Protein AF-A0A7C1SWT7-F1 (afdb_monomer)

Structure (mmCIF, N/CA/C/O backbone):
data_AF-A0A7C1SWT7-F1
#
_entry.id   AF-A0A7C1SWT7-F1
#
loop_
_atom_site.group_PDB
_atom_site.id
_atom_site.type_symbol
_atom_site.label_atom_id
_atom_site.label_alt_id
_atom_site.label_comp_id
_atom_site.label_asym_id
_atom_site.label_entity_id
_atom_site.label_seq_id
_atom_site.pdbx_PDB_ins_code
_atom_site.Cartn_x
_atom_site.Cartn_y
_atom_site.Cartn_z
_atom_site.occupancy
_atom_site.B_iso_or_equiv
_atom_site.auth_seq_id
_atom_site.auth_comp_id
_atom_site.auth_asym_id
_atom_site.auth_atom_id
_atom_site.pdbx_PDB_model_num
ATOM 1 N N . MET A 1 1 ? -26.317 -3.774 18.364 1.00 55.62 1 MET A N 1
ATOM 2 C CA . MET A 1 1 ? -26.295 -3.349 16.947 1.00 55.62 1 MET A CA 1
ATOM 3 C C . MET A 1 1 ? -24.901 -3.634 16.422 1.00 55.62 1 MET A C 1
ATOM 5 O O . MET A 1 1 ? -23.958 -3.308 17.131 1.00 55.62 1 MET A O 1
ATOM 9 N N . ALA A 1 2 ? -24.753 -4.303 15.278 1.00 73.75 2 ALA A N 1
ATOM 10 C CA . ALA A 1 2 ? -23.426 -4.504 14.696 1.00 73.75 2 ALA A CA 1
ATOM 11 C C . ALA A 1 2 ? -22.878 -3.145 14.237 1.00 73.75 2 ALA A C 1
ATOM 13 O O . ALA A 1 2 ? -23.598 -2.380 13.594 1.00 73.75 2 ALA A O 1
ATOM 14 N N . GLN A 1 3 ? -21.641 -2.829 14.610 1.00 85.00 3 GLN A N 1
ATOM 15 C CA . GLN A 1 3 ? -20.963 -1.635 14.120 1.00 85.00 3 GLN A CA 1
ATOM 16 C C . GLN A 1 3 ? -20.659 -1.815 12.627 1.00 85.00 3 GLN A C 1
ATOM 18 O O . GLN A 1 3 ? -20.273 -2.904 12.198 1.00 85.00 3 GLN A O 1
ATOM 23 N N . ALA A 1 4 ? -20.870 -0.768 11.828 1.00 91.38 4 ALA A N 1
ATOM 24 C CA . ALA A 1 4 ? -20.485 -0.788 10.421 1.00 91.38 4 ALA A CA 1
ATOM 25 C C . ALA A 1 4 ? -18.957 -0.862 10.307 1.00 91.38 4 ALA A C 1
ATOM 27 O O . ALA A 1 4 ? -18.260 -0.145 11.024 1.00 91.38 4 ALA A O 1
ATOM 28 N N . ARG A 1 5 ? -18.451 -1.703 9.398 1.00 96.06 5 ARG A N 1
ATOM 29 C CA . ARG A 1 5 ? -17.015 -1.770 9.106 1.00 96.06 5 ARG A CA 1
ATOM 30 C C . ARG A 1 5 ? -16.585 -0.553 8.298 1.00 96.06 5 ARG A C 1
ATOM 32 O O . ARG A 1 5 ? -17.219 -0.227 7.294 1.00 96.06 5 ARG A O 1
ATOM 39 N N . GLN A 1 6 ? -15.490 0.075 8.699 1.00 97.38 6 GLN A N 1
ATOM 40 C CA . GLN A 1 6 ? -14.862 1.168 7.978 1.00 97.38 6 GLN A CA 1
ATOM 41 C C . GLN A 1 6 ? -13.774 0.630 7.045 1.00 97.38 6 GLN A C 1
ATOM 43 O O . GLN A 1 6 ? -12.827 -0.023 7.477 1.00 97.38 6 GLN A O 1
ATOM 48 N N . ILE A 1 7 ? -13.910 0.937 5.756 1.00 98.00 7 ILE A N 1
ATOM 49 C CA . ILE A 1 7 ? -12.921 0.603 4.731 1.00 98.00 7 ILE A CA 1
ATOM 50 C C . ILE A 1 7 ? -12.330 1.906 4.203 1.00 98.00 7 ILE A C 1
ATOM 52 O O . ILE A 1 7 ? -13.068 2.781 3.748 1.00 98.00 7 ILE A O 1
ATOM 56 N N . MET A 1 8 ? -11.006 2.023 4.244 1.00 97.56 8 MET A N 1
ATOM 57 C CA . MET A 1 8 ? -10.269 3.168 3.716 1.00 97.56 8 MET A CA 1
ATOM 58 C C . MET A 1 8 ? -9.604 2.806 2.393 1.00 97.56 8 MET A C 1
ATOM 60 O O . MET A 1 8 ? -8.835 1.851 2.306 1.00 97.56 8 MET A O 1
ATOM 64 N N . ILE A 1 9 ? -9.891 3.596 1.362 1.00 96.75 9 ILE A N 1
ATOM 65 C CA . ILE A 1 9 ? -9.323 3.460 0.019 1.00 96.75 9 ILE A CA 1
ATOM 66 C C . ILE A 1 9 ? -8.356 4.626 -0.179 1.00 96.75 9 ILE A C 1
ATOM 68 O O . ILE A 1 9 ? -8.774 5.771 -0.341 1.00 96.75 9 ILE A O 1
ATOM 72 N N . VAL A 1 10 ? -7.056 4.342 -0.139 1.00 96.38 10 VAL A N 1
ATOM 73 C CA . VAL A 1 10 ? -6.001 5.361 -0.133 1.00 96.38 10 VAL A CA 1
ATOM 74 C C . VAL A 1 10 ? -5.315 5.399 -1.494 1.00 96.38 10 VAL A C 1
ATOM 76 O O . VAL A 1 10 ? -4.531 4.517 -1.851 1.00 96.38 10 VAL A O 1
ATOM 79 N N . GLY A 1 11 ? -5.619 6.439 -2.272 1.00 94.56 11 GLY A N 1
ATOM 80 C CA . GLY A 1 11 ? -4.968 6.700 -3.556 1.00 94.56 11 GLY A CA 1
ATOM 81 C C . GLY A 1 11 ? -3.493 7.098 -3.411 1.00 94.56 11 GLY A C 1
ATOM 82 O O . GLY A 1 11 ? -2.942 7.138 -2.322 1.00 94.56 11 GLY A O 1
ATOM 83 N N . ASN A 1 12 ? -2.846 7.440 -4.526 1.00 93.19 12 ASN A N 1
ATOM 84 C CA . ASN A 1 12 ? -1.430 7.843 -4.564 1.00 93.19 12 ASN A CA 1
ATOM 85 C C . ASN A 1 12 ? -1.210 9.367 -4.582 1.00 93.19 12 ASN A C 1
ATOM 87 O O . ASN A 1 12 ? -0.103 9.813 -4.897 1.00 93.19 12 ASN A O 1
ATOM 91 N N . GLY A 1 13 ? -2.269 10.155 -4.387 1.00 92.44 13 GLY A N 1
ATOM 92 C CA . GLY A 1 13 ? -2.202 11.615 -4.350 1.00 92.44 13 GLY A CA 1
ATOM 93 C C . GLY A 1 13 ? -1.738 12.146 -2.989 1.00 92.44 13 GLY A C 1
ATOM 94 O O . GLY A 1 13 ? -1.586 11.359 -2.048 1.00 92.44 13 GLY A O 1
ATOM 95 N N . PRO A 1 14 ? -1.524 13.470 -2.886 1.00 92.56 14 PRO A N 1
ATOM 96 C CA . PRO A 1 14 ? -1.343 14.143 -1.608 1.00 92.56 14 PRO A CA 1
ATOM 97 C C . PRO A 1 14 ? -2.514 13.857 -0.668 1.00 92.56 14 PRO A C 1
ATOM 99 O O . PRO A 1 14 ? -3.649 13.673 -1.108 1.00 92.56 14 PRO A O 1
ATOM 102 N N . VAL A 1 15 ? -2.208 13.808 0.620 1.00 91.00 15 VAL A N 1
ATOM 103 C CA . VAL A 1 15 ? -3.160 13.578 1.700 1.00 91.00 15 VAL A CA 1
ATOM 104 C C . VAL A 1 15 ? -2.865 14.624 2.769 1.00 91.00 15 VAL A C 1
ATOM 106 O O . VAL A 1 15 ? -1.693 14.898 3.023 1.00 91.00 15 VAL A O 1
ATOM 109 N N . ASP A 1 16 ? -3.912 15.215 3.343 1.00 91.94 16 ASP A N 1
ATOM 110 C CA . ASP A 1 16 ? -3.779 16.270 4.347 1.00 91.94 16 ASP A CA 1
ATOM 111 C C . ASP A 1 16 ? -3.114 15.761 5.630 1.00 91.94 16 ASP A C 1
ATOM 113 O O . ASP A 1 16 ? -3.240 14.591 6.011 1.00 91.94 16 ASP A O 1
ATOM 117 N N . ASP A 1 17 ? -2.435 16.665 6.332 1.00 91.56 17 ASP A N 1
ATOM 118 C CA . ASP A 1 17 ? -1.813 16.351 7.611 1.00 91.56 17 ASP A CA 1
ATOM 119 C C . ASP A 1 17 ? -2.860 15.912 8.651 1.00 91.56 17 ASP A C 1
ATOM 121 O O . ASP A 1 17 ? -3.990 16.398 8.700 1.00 91.56 17 ASP A O 1
ATOM 125 N N . GLY A 1 18 ? -2.471 14.979 9.524 1.00 92.69 18 GLY A N 1
ATOM 126 C CA . GLY A 1 18 ? -3.293 14.533 10.656 1.00 92.69 18 GLY A CA 1
ATOM 127 C C . GLY A 1 18 ? -4.273 13.392 10.366 1.00 92.69 18 GLY A C 1
ATOM 128 O O . GLY A 1 18 ? -4.824 12.827 11.310 1.00 92.69 18 GLY A O 1
ATOM 129 N N . VAL A 1 19 ? -4.454 12.967 9.111 1.00 95.44 19 VAL A N 1
ATOM 130 C CA . VAL A 1 19 ? -5.377 11.854 8.796 1.00 95.44 19 VAL A CA 1
ATOM 131 C C . VAL A 1 19 ? -4.751 10.462 8.947 1.00 95.44 19 VAL A C 1
ATOM 133 O O . VAL A 1 19 ? -5.461 9.461 8.884 1.00 95.44 19 VAL A O 1
ATOM 136 N N . ALA A 1 20 ? -3.437 10.370 9.170 1.00 97.19 20 ALA A N 1
ATOM 137 C CA . ALA A 1 20 ? -2.718 9.099 9.299 1.00 97.19 20 ALA A CA 1
ATOM 138 C C . ALA A 1 20 ? -3.332 8.173 10.363 1.00 97.19 20 ALA A C 1
ATOM 140 O O . ALA A 1 20 ? -3.599 7.006 10.087 1.00 97.19 20 ALA A O 1
ATOM 141 N N . ALA A 1 21 ? -3.623 8.714 11.551 1.00 97.56 21 ALA A N 1
ATOM 142 C CA . ALA A 1 21 ? -4.221 7.951 12.645 1.00 97.56 21 ALA A CA 1
ATOM 143 C C . ALA A 1 21 ? -5.648 7.478 12.319 1.00 97.56 21 ALA A C 1
ATOM 145 O O . ALA A 1 21 ? -6.037 6.385 12.718 1.00 97.56 21 ALA A O 1
ATOM 146 N N . LEU A 1 22 ? -6.412 8.279 11.566 1.00 97.38 22 LEU A N 1
ATOM 147 C CA . LEU A 1 22 ? -7.749 7.904 11.105 1.00 97.38 22 LEU A CA 1
ATOM 148 C C . LEU A 1 22 ? -7.686 6.743 10.105 1.00 97.38 22 LEU A C 1
ATOM 150 O O . LEU A 1 22 ? -8.483 5.816 10.199 1.00 97.38 22 LEU A O 1
ATOM 154 N N . ILE A 1 23 ? -6.734 6.779 9.168 1.00 97.81 23 ILE A N 1
ATOM 155 C CA . ILE A 1 23 ? -6.530 5.695 8.200 1.00 97.81 23 ILE A CA 1
ATOM 156 C C . ILE A 1 23 ? -6.109 4.412 8.923 1.00 9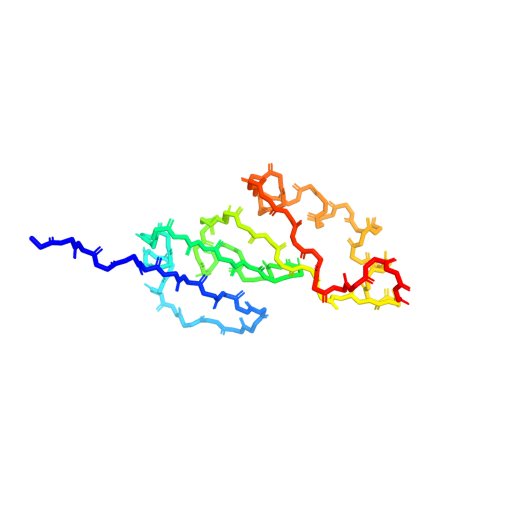7.81 23 ILE A C 1
ATOM 158 O O . ILE A 1 23 ? -6.673 3.352 8.664 1.00 97.81 23 ILE A O 1
ATOM 162 N N . ASP A 1 24 ? -5.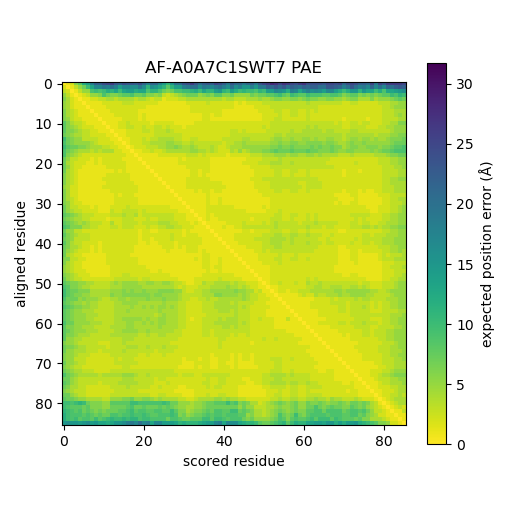161 4.506 9.856 1.00 97.94 24 ASP A N 1
ATOM 163 C CA . ASP A 1 24 ? -4.633 3.346 10.581 1.00 97.94 24 ASP A CA 1
ATOM 164 C C . ASP A 1 24 ? -5.654 2.702 11.532 1.00 97.94 24 ASP A C 1
ATOM 166 O O . ASP A 1 24 ? -5.531 1.517 11.843 1.00 97.94 24 ASP A O 1
ATOM 170 N N . ALA A 1 25 ? -6.672 3.452 11.962 1.00 97.81 25 ALA A N 1
ATOM 171 C CA . ALA A 1 25 ? -7.753 2.959 12.813 1.00 97.81 25 ALA A CA 1
ATOM 172 C C . ALA A 1 25 ? -8.868 2.218 12.052 1.00 97.81 25 ALA A C 1
ATOM 174 O O . ALA A 1 25 ? -9.728 1.613 12.691 1.00 97.81 25 ALA A O 1
ATOM 175 N N . ALA A 1 26 ? -8.884 2.264 10.716 1.00 97.94 26 ALA A N 1
ATOM 176 C CA . ALA A 1 26 ? -9.916 1.603 9.924 1.00 97.94 26 ALA A CA 1
ATOM 177 C C . ALA A 1 26 ? -9.832 0.070 10.024 1.00 97.94 26 ALA A C 1
ATOM 179 O O . ALA A 1 26 ? -8.751 -0.505 10.161 1.00 97.94 26 ALA A O 1
ATOM 180 N N . ASP A 1 27 ? -10.973 -0.609 9.872 1.00 97.94 27 ASP A N 1
ATOM 181 C CA . ASP A 1 27 ? -11.030 -2.077 9.894 1.00 97.94 27 ASP A CA 1
ATOM 182 C C . ASP A 1 27 ? -10.287 -2.711 8.706 1.00 97.94 27 ASP A C 1
ATOM 184 O O . ASP A 1 27 ? -9.841 -3.856 8.790 1.00 97.94 27 ASP A O 1
ATOM 188 N N . LEU A 1 28 ? -10.192 -1.987 7.585 1.00 97.69 28 LEU A N 1
ATOM 189 C CA . LEU A 1 28 ? -9.495 -2.410 6.372 1.00 97.69 28 LEU A CA 1
ATOM 190 C C . LEU A 1 28 ? -8.926 -1.199 5.621 1.00 97.6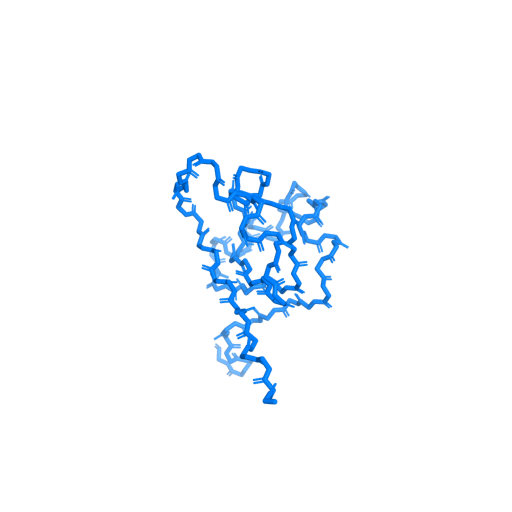9 28 LEU A C 1
ATOM 192 O O . LEU A 1 28 ? -9.652 -0.239 5.355 1.00 97.69 28 LEU A O 1
ATOM 196 N N . VAL A 1 29 ? -7.662 -1.276 5.208 1.00 98.19 29 VAL A N 1
ATOM 197 C CA . VAL A 1 29 ? -6.995 -0.258 4.386 1.00 98.19 29 VAL A CA 1
ATOM 198 C C . VAL A 1 29 ? -6.510 -0.862 3.071 1.00 98.19 29 VAL A C 1
ATOM 200 O O . VAL A 1 29 ? -5.666 -1.761 3.051 1.00 98.19 29 VAL A O 1
ATOM 203 N N . ILE A 1 30 ? -7.015 -0.311 1.967 1.00 97.88 30 ILE A N 1
ATOM 204 C CA . ILE A 1 30 ? -6.633 -0.653 0.597 1.00 97.88 30 ILE A CA 1
ATOM 205 C C . ILE A 1 30 ? -5.783 0.487 0.034 1.00 97.88 30 ILE A C 1
ATOM 207 O O . ILE A 1 30 ? -6.266 1.612 -0.120 1.00 97.88 30 ILE A O 1
ATOM 211 N N . ARG A 1 31 ? -4.523 0.202 -0.298 1.00 97.44 31 ARG A N 1
ATOM 212 C CA . ARG A 1 31 ? -3.620 1.135 -0.993 1.00 97.44 31 ARG A CA 1
ATOM 213 C C . ARG A 1 31 ? -3.484 0.762 -2.463 1.00 97.44 31 ARG A C 1
ATOM 215 O O . ARG A 1 31 ? -3.843 -0.341 -2.861 1.00 97.44 31 ARG A O 1
ATOM 222 N N . PHE A 1 32 ? -2.961 1.673 -3.282 1.00 95.94 32 PHE A N 1
ATOM 223 C CA . PHE A 1 32 ? -2.840 1.455 -4.726 1.00 95.94 32 PHE A CA 1
ATOM 224 C C . PHE A 1 32 ? -1.398 1.478 -5.203 1.00 95.94 32 PHE A C 1
ATOM 226 O O . PHE A 1 32 ? -0.656 2.404 -4.877 1.00 95.94 32 PHE A O 1
ATOM 233 N N . ASN A 1 33 ? -1.057 0.568 -6.116 1.00 95.25 33 ASN A N 1
ATOM 234 C CA . ASN A 1 33 ? 0.184 0.596 -6.892 1.00 95.25 33 ASN A CA 1
ATOM 235 C C . ASN A 1 33 ?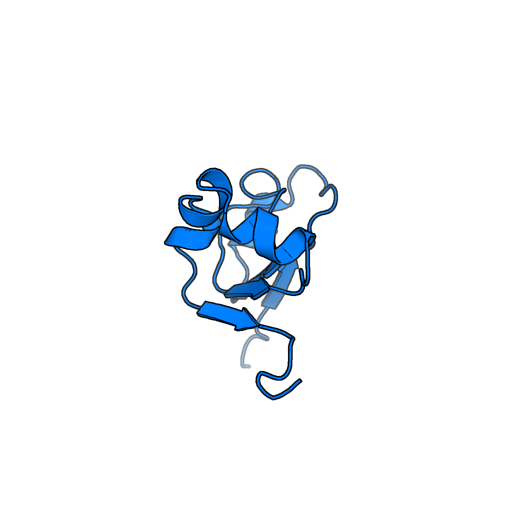 1.423 0.821 -6.003 1.00 95.25 33 ASN A C 1
ATOM 237 O O . ASN A 1 33 ? 1.762 -0.026 -5.185 1.00 95.25 33 ASN A O 1
ATOM 241 N N . GLY A 1 34 ? 2.071 1.984 -6.151 1.00 93.44 34 GLY A N 1
ATOM 242 C CA . GLY A 1 34 ? 3.290 2.355 -5.441 1.00 93.44 34 GLY A CA 1
ATOM 243 C C . GLY A 1 34 ? 3.111 2.784 -3.985 1.00 93.44 34 GLY A C 1
ATOM 244 O O . GLY A 1 34 ? 4.118 3.037 -3.338 1.00 93.44 34 GLY A O 1
ATOM 245 N N . SER A 1 35 ? 1.879 2.916 -3.478 1.00 94.75 35 SER A N 1
ATOM 246 C CA . SER A 1 35 ? 1.591 3.367 -2.105 1.00 94.75 35 SER A CA 1
ATOM 247 C C . SER A 1 35 ? 2.398 4.612 -1.699 1.00 94.75 35 SER A C 1
ATOM 249 O O . SER A 1 35 ? 2.955 4.677 -0.608 1.00 94.75 35 SER A O 1
ATOM 251 N N . ARG A 1 36 ? 2.495 5.610 -2.590 1.00 91.62 36 ARG A N 1
ATOM 252 C CA . ARG A 1 36 ? 3.474 6.719 -2.486 1.00 91.62 36 ARG A CA 1
ATOM 253 C C . ARG A 1 36 ? 3.321 7.602 -1.245 1.00 91.62 36 ARG A C 1
ATOM 255 O O . ARG A 1 36 ? 4.252 8.312 -0.890 1.00 91.62 36 ARG A O 1
ATOM 262 N N . ASN A 1 37 ? 2.149 7.588 -0.624 1.00 93.31 37 ASN A N 1
ATOM 263 C CA . ASN A 1 37 ? 1.839 8.317 0.604 1.00 93.31 37 ASN A CA 1
ATOM 264 C C . ASN A 1 37 ? 1.912 7.427 1.855 1.00 93.31 37 ASN A C 1
ATOM 266 O O . ASN A 1 37 ? 1.407 7.803 2.909 1.00 93.31 37 ASN A O 1
ATOM 270 N N . PHE A 1 38 ? 2.508 6.237 1.766 1.00 95.06 38 PHE A N 1
ATOM 271 C CA . PHE A 1 38 ? 2.815 5.430 2.939 1.00 95.06 38 PHE A CA 1
ATOM 272 C C . PHE A 1 38 ? 3.667 6.233 3.934 1.00 95.06 38 PHE A C 1
ATOM 274 O O . PHE A 1 38 ? 4.613 6.920 3.551 1.00 95.06 38 PHE A O 1
ATOM 281 N N . GLY A 1 39 ? 3.320 6.161 5.218 1.00 94.62 39 GLY A N 1
ATOM 282 C CA . GLY A 1 39 ? 3.917 6.978 6.271 1.00 94.62 39 GLY A CA 1
ATOM 283 C C . GLY A 1 39 ? 3.125 8.260 6.524 1.00 94.62 39 GLY A C 1
ATOM 284 O O . GLY A 1 39 ? 2.626 8.436 7.632 1.00 94.62 39 GLY A O 1
ATOM 285 N N . SER A 1 40 ? 2.951 9.126 5.517 1.00 94.62 40 SER A N 1
ATOM 286 C CA . SER A 1 40 ? 2.187 10.379 5.678 1.00 94.62 40 SER A CA 1
ATOM 287 C C . SER A 1 40 ? 0.673 10.152 5.759 1.00 94.62 40 SER A C 1
ATOM 289 O O . SER A 1 40 ? -0.011 10.815 6.531 1.00 94.62 40 SER A O 1
ATOM 291 N N . ALA A 1 41 ? 0.155 9.162 5.032 1.00 96.44 41 ALA A N 1
ATOM 292 C CA . ALA A 1 41 ? -1.237 8.714 5.062 1.00 96.44 41 ALA A CA 1
ATOM 293 C C . ALA A 1 41 ? -1.392 7.420 5.883 1.00 96.44 41 ALA A C 1
ATOM 295 O O . ALA A 1 41 ? -2.063 6.475 5.456 1.00 96.44 41 ALA A O 1
ATOM 296 N N . GLY A 1 42 ? -0.703 7.339 7.023 1.00 97.06 42 GLY A N 1
ATOM 297 C CA . GLY A 1 42 ? -0.673 6.146 7.871 1.00 97.06 42 GLY A CA 1
ATOM 298 C C . GLY A 1 42 ? 0.213 5.028 7.318 1.00 97.06 42 GLY A C 1
ATOM 299 O O . GLY A 1 42 ? 0.821 5.149 6.248 1.00 97.06 42 GLY A O 1
ATOM 300 N N . ARG A 1 43 ? 0.302 3.928 8.065 1.00 97.38 43 ARG A N 1
ATOM 301 C CA . ARG A 1 43 ? 1.142 2.759 7.742 1.00 97.38 43 ARG A CA 1
ATOM 302 C C . ARG A 1 43 ? 0.354 1.457 7.622 1.00 97.38 43 ARG A C 1
ATOM 304 O O . ARG A 1 43 ? 0.863 0.503 7.036 1.00 97.38 43 ARG A O 1
ATOM 311 N N . LYS A 1 44 ? -0.888 1.388 8.109 1.00 97.62 44 LYS A N 1
ATOM 312 C CA . LYS A 1 44 ? -1.741 0.212 7.917 1.00 97.62 44 LYS A CA 1
ATOM 313 C C . LYS A 1 44 ? -1.963 -0.004 6.422 1.00 97.62 44 LYS A C 1
ATOM 315 O O . LYS A 1 44 ? -2.251 0.935 5.672 1.00 97.62 44 LYS A O 1
ATOM 320 N N . THR A 1 45 ? -1.738 -1.239 5.996 1.00 98.00 45 THR A N 1
ATOM 321 C CA . THR A 1 45 ? -1.880 -1.701 4.617 1.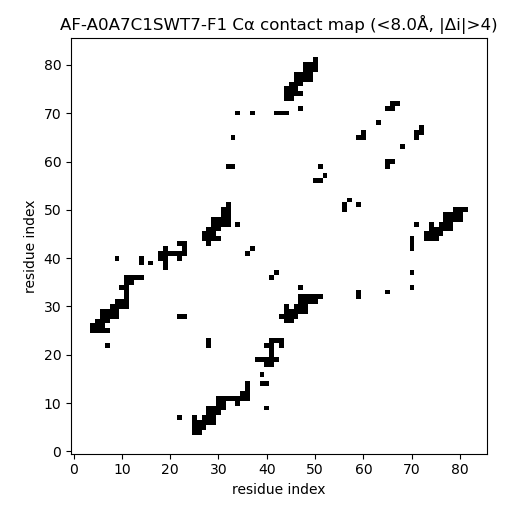00 98.00 45 THR A CA 1
ATOM 322 C C . THR A 1 45 ? -2.311 -3.153 4.693 1.00 98.00 45 THR A C 1
ATOM 324 O O . THR A 1 45 ? -1.505 -4.007 5.044 1.00 98.00 45 THR A O 1
ATOM 327 N N . ASP A 1 46 ? -3.584 -3.418 4.428 1.00 98.12 46 ASP A N 1
ATOM 328 C CA . ASP A 1 46 ? -4.101 -4.787 4.419 1.00 98.12 46 ASP A CA 1
ATOM 329 C C . ASP A 1 46 ? -4.078 -5.355 2.997 1.00 98.12 46 ASP A C 1
ATOM 331 O O . ASP A 1 46 ? -3.758 -6.526 2.796 1.00 98.12 46 ASP A O 1
ATOM 335 N N . ILE A 1 47 ? -4.384 -4.503 2.012 1.00 98.25 47 ILE A N 1
ATOM 336 C CA . ILE A 1 47 ? -4.424 -4.850 0.592 1.00 98.25 47 ILE A CA 1
ATOM 337 C C . ILE A 1 47 ? -3.676 -3.792 -0.221 1.00 98.25 47 ILE A C 1
ATOM 339 O O . ILE A 1 47 ? -3.851 -2.587 -0.007 1.00 98.25 47 ILE A O 1
ATOM 343 N N . ILE A 1 48 ? -2.928 -4.237 -1.233 1.00 97.19 48 ILE A N 1
ATOM 344 C CA . ILE A 1 48 ? -2.462 -3.375 -2.324 1.00 97.19 48 ILE A CA 1
ATOM 345 C C . ILE A 1 48 ? -3.193 -3.744 -3.614 1.00 97.19 48 ILE A C 1
ATOM 347 O O . ILE A 1 48 ? -2.978 -4.811 -4.185 1.00 97.19 48 ILE A O 1
ATOM 351 N N . ALA A 1 49 ? -4.026 -2.832 -4.106 1.00 96.62 49 ALA A N 1
ATOM 352 C CA . ALA A 1 49 ? -4.640 -2.923 -5.421 1.00 96.62 49 ALA A CA 1
ATOM 353 C C . ALA A 1 49 ? -3.655 -2.433 -6.496 1.00 96.62 49 ALA A C 1
ATOM 355 O O . ALA A 1 49 ? -3.303 -1.249 -6.564 1.00 9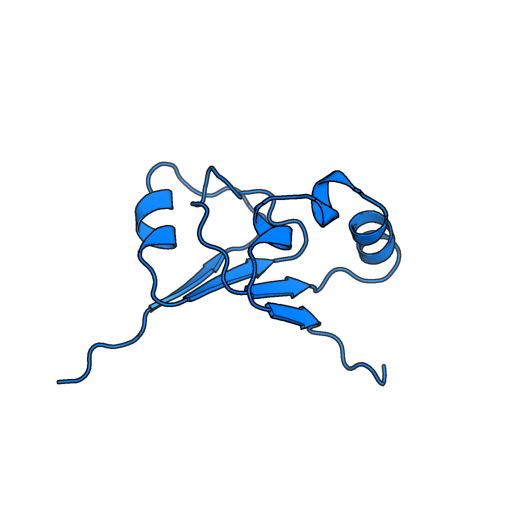6.62 49 ALA A O 1
ATOM 356 N N . VAL A 1 50 ? -3.193 -3.344 -7.350 1.00 94.38 50 VAL A N 1
ATOM 357 C CA . VAL A 1 50 ? -2.321 -3.040 -8.485 1.00 94.38 50 VAL A CA 1
ATOM 358 C C . VAL A 1 50 ? -3.147 -2.870 -9.760 1.00 94.38 50 VAL A C 1
ATOM 360 O O . VAL A 1 50 ? -3.813 -3.783 -10.247 1.00 94.38 50 VAL A O 1
ATOM 363 N N . CYS A 1 51 ? -3.088 -1.655 -10.303 1.00 92.19 51 CYS A N 1
ATOM 364 C CA . CYS A 1 51 ? -3.758 -1.226 -11.532 1.00 92.19 51 CYS A CA 1
ATOM 365 C C . CYS A 1 51 ? -2.764 -0.760 -12.608 1.00 92.19 51 CYS A C 1
ATOM 367 O O . CYS A 1 51 ? -3.129 -0.635 -13.778 1.00 92.19 51 CYS A O 1
ATOM 369 N N . ASN A 1 52 ? -1.510 -0.484 -12.228 1.00 91.19 52 ASN A N 1
ATOM 370 C CA . ASN A 1 52 ? -0.435 -0.152 -13.157 1.00 91.19 52 ASN A CA 1
ATOM 371 C C . ASN A 1 52 ? -0.186 -1.310 -14.124 1.00 91.19 52 ASN A C 1
ATOM 373 O O . ASN A 1 52 ? 0.053 -2.436 -13.700 1.00 91.19 52 ASN A O 1
ATOM 377 N N . THR A 1 53 ? -0.170 -1.016 -15.425 1.00 86.06 53 THR A N 1
ATOM 378 C CA . THR A 1 53 ? 0.049 -2.018 -16.479 1.00 86.06 53 THR A CA 1
ATOM 379 C C . THR A 1 53 ? 1.005 -1.517 -17.548 1.00 86.06 53 THR A C 1
ATOM 381 O O . THR A 1 53 ? 1.374 -0.344 -17.547 1.00 86.06 53 THR A O 1
ATOM 384 N N . GLY A 1 54 ? 1.449 -2.408 -18.439 1.00 88.88 54 GLY A N 1
ATOM 385 C CA . GLY A 1 54 ? 2.450 -2.079 -19.451 1.00 88.88 54 GLY A CA 1
ATOM 386 C C . GLY A 1 54 ? 3.745 -1.574 -18.812 1.00 88.88 54 GLY A C 1
ATOM 387 O O . GLY A 1 54 ? 4.211 -2.129 -17.818 1.00 88.88 54 GLY A O 1
ATOM 388 N N . ARG A 1 55 ? 4.311 -0.491 -19.361 1.00 94.06 55 ARG A N 1
ATOM 389 C CA . ARG A 1 55 ? 5.576 0.087 -18.873 1.00 94.06 55 ARG A CA 1
ATOM 390 C C . ARG A 1 55 ? 5.528 0.495 -17.386 1.00 94.06 55 ARG A C 1
ATOM 392 O O . ARG A 1 55 ? 6.422 0.058 -16.669 1.00 94.06 55 ARG A O 1
ATOM 399 N N . PRO A 1 56 ? 4.512 1.231 -16.887 1.00 91.00 56 PRO A N 1
ATOM 400 C CA . PRO A 1 56 ? 4.399 1.537 -15.457 1.00 91.00 56 PRO A CA 1
ATOM 401 C C . PRO A 1 56 ? 4.368 0.306 -14.543 1.00 91.00 56 PRO A C 1
ATOM 403 O O . PRO A 1 56 ? 5.005 0.307 -13.495 1.00 91.00 56 PRO A O 1
ATOM 406 N N . GLY A 1 57 ? 3.646 -0.749 -14.940 1.00 91.00 57 GLY A N 1
ATOM 407 C CA . GLY A 1 57 ? 3.597 -2.000 -14.177 1.00 91.00 57 GLY A CA 1
ATOM 408 C C . GLY A 1 57 ? 4.957 -2.697 -14.143 1.00 91.00 57 GLY A C 1
ATOM 409 O O . GLY A 1 57 ? 5.447 -3.045 -13.074 1.00 91.00 57 GLY A O 1
ATOM 410 N N . ALA A 1 58 ? 5.610 -2.817 -15.303 1.00 91.88 58 ALA A N 1
ATOM 411 C CA . ALA A 1 58 ? 6.937 -3.418 -15.410 1.00 91.88 58 ALA A CA 1
ATOM 412 C C . ALA A 1 58 ? 7.998 -2.654 -14.598 1.00 91.88 58 ALA A C 1
ATOM 414 O O . ALA A 1 58 ? 8.797 -3.272 -13.902 1.00 91.88 58 ALA A O 1
ATOM 415 N N . GLN A 1 59 ? 7.981 -1.318 -14.642 1.00 93.81 59 GLN A N 1
ATOM 416 C CA . GLN A 1 59 ? 8.890 -0.477 -13.855 1.00 93.81 59 GLN A CA 1
ATOM 417 C C . GLN A 1 59 ? 8.669 -0.656 -12.351 1.00 93.81 59 GLN A C 1
ATOM 419 O O . GLN A 1 59 ? 9.635 -0.830 -11.617 1.00 93.81 59 GLN A O 1
ATOM 424 N N . MET A 1 60 ? 7.409 -0.671 -11.904 1.00 92.94 60 MET A N 1
ATOM 425 C CA . MET A 1 60 ? 7.059 -0.872 -10.495 1.00 92.94 60 MET A CA 1
ATOM 426 C C . MET A 1 60 ? 7.522 -2.238 -9.973 1.00 92.94 60 MET A C 1
ATOM 428 O O . MET A 1 60 ? 8.052 -2.323 -8.873 1.00 92.94 60 MET A O 1
ATOM 432 N N . LEU A 1 61 ? 7.369 -3.302 -10.769 1.00 90.38 61 LEU A N 1
ATOM 433 C CA . LEU A 1 61 ? 7.837 -4.642 -10.397 1.00 90.38 61 LEU A CA 1
ATOM 434 C C . LEU A 1 61 ? 9.367 -4.761 -10.420 1.00 90.38 61 LEU A C 1
ATOM 436 O O . LEU A 1 61 ? 9.935 -5.499 -9.616 1.00 90.38 61 LEU A O 1
ATOM 440 N N . ALA A 1 62 ? 10.046 -4.052 -11.324 1.00 95.12 62 ALA A N 1
ATOM 441 C CA . ALA A 1 62 ? 11.506 -4.038 -11.372 1.00 95.12 62 ALA A CA 1
ATOM 442 C C . ALA A 1 62 ? 12.114 -3.302 -10.165 1.00 95.12 62 ALA A C 1
ATOM 444 O O . ALA A 1 62 ? 13.171 -3.710 -9.679 1.00 95.12 62 ALA A O 1
ATOM 445 N N . ASP A 1 63 ? 11.431 -2.274 -9.656 1.00 95.75 63 ASP A N 1
ATOM 446 C CA . ASP A 1 63 ? 11.891 -1.422 -8.560 1.00 95.75 63 ASP A CA 1
ATOM 447 C C . ASP A 1 63 ? 11.975 -2.178 -7.214 1.00 95.75 63 ASP A C 1
ATOM 449 O O . ASP A 1 63 ? 10.944 -2.563 -6.646 1.00 95.75 63 ASP A O 1
ATOM 453 N N . PRO A 1 64 ? 13.188 -2.392 -6.663 1.00 96.25 64 PRO A N 1
ATOM 454 C CA . PRO A 1 6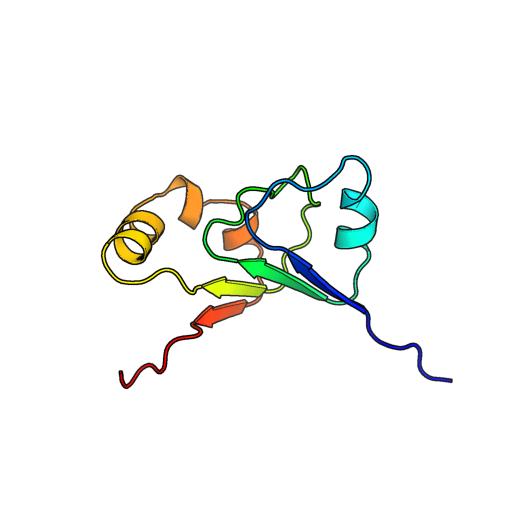4 ? 13.352 -2.977 -5.337 1.00 96.25 64 PRO A CA 1
ATOM 455 C C . PRO A 1 64 ? 12.715 -2.121 -4.242 1.00 96.25 64 PRO A C 1
ATOM 457 O O . PRO A 1 64 ? 12.156 -2.678 -3.305 1.00 96.25 64 PRO A O 1
ATOM 460 N N . ALA A 1 65 ? 12.719 -0.788 -4.373 1.00 94.75 65 ALA A N 1
ATOM 461 C CA . ALA A 1 65 ? 12.153 0.098 -3.360 1.00 94.75 65 ALA A CA 1
ATOM 462 C C . ALA A 1 65 ? 10.647 -0.128 -3.187 1.00 94.75 65 ALA A C 1
ATOM 464 O O . ALA A 1 65 ? 10.135 -0.000 -2.079 1.00 94.75 65 ALA A O 1
ATOM 465 N N . TRP A 1 66 ? 9.942 -0.516 -4.254 1.00 94.31 66 TRP A N 1
ATOM 466 C CA . TRP A 1 66 ? 8.553 -0.949 -4.158 1.00 94.31 66 TRP A CA 1
ATOM 467 C C . TRP A 1 66 ? 8.443 -2.345 -3.543 1.00 94.31 66 TRP A C 1
ATOM 469 O O . TRP A 1 66 ? 7.765 -2.508 -2.527 1.00 94.31 66 TRP A O 1
ATOM 479 N N . ARG A 1 67 ? 9.135 -3.341 -4.119 1.00 93.81 67 ARG A N 1
ATOM 480 C CA . ARG A 1 67 ? 9.049 -4.752 -3.690 1.00 93.81 67 ARG A CA 1
ATOM 481 C C . ARG A 1 67 ? 9.416 -4.952 -2.221 1.00 93.81 67 ARG A C 1
ATOM 483 O O . ARG A 1 67 ? 8.825 -5.791 -1.550 1.00 93.81 67 ARG A O 1
ATOM 490 N N . GLU A 1 68 ? 10.384 -4.193 -1.731 1.00 95.88 68 GLU A N 1
ATOM 491 C CA . GLU A 1 68 ? 10.924 -4.273 -0.372 1.00 95.88 68 GLU A CA 1
ATOM 492 C C . GLU A 1 68 ? 10.312 -3.215 0.559 1.00 95.88 68 GLU A C 1
ATOM 494 O O . GLU A 1 68 ? 10.650 -3.164 1.742 1.00 95.88 68 GLU A O 1
ATOM 499 N N . SER A 1 69 ? 9.387 -2.384 0.059 1.00 95.69 69 SER A N 1
ATOM 500 C CA . SER A 1 69 ? 8.688 -1.407 0.894 1.00 95.69 69 SER A CA 1
ATOM 501 C C . SER A 1 69 ? 7.914 -2.093 2.014 1.00 95.69 69 SER A C 1
ATOM 503 O O . SER A 1 69 ? 7.352 -3.177 1.847 1.00 95.69 69 SER A O 1
ATOM 505 N N . GLU A 1 70 ? 7.804 -1.412 3.153 1.00 96.81 70 GLU A N 1
ATOM 506 C CA . GLU A 1 70 ? 7.013 -1.912 4.276 1.00 96.81 70 GLU A CA 1
ATOM 507 C C . GLU A 1 70 ? 5.545 -2.147 3.889 1.00 96.81 70 GLU A C 1
ATOM 509 O O . GLU A 1 70 ? 4.959 -3.139 4.317 1.00 96.81 70 GLU A O 1
ATOM 514 N N . ALA A 1 71 ? 4.972 -1.284 3.042 1.00 96.25 71 ALA A N 1
ATOM 515 C CA . ALA A 1 71 ? 3.613 -1.444 2.532 1.00 96.25 71 ALA A CA 1
ATOM 516 C C . ALA A 1 71 ? 3.431 -2.788 1.809 1.00 96.25 71 ALA A C 1
ATOM 518 O O . ALA A 1 71 ? 2.460 -3.492 2.066 1.00 96.25 71 ALA A O 1
ATOM 519 N N . VAL A 1 72 ? 4.366 -3.149 0.922 1.00 95.88 72 VAL A N 1
ATOM 520 C CA . VAL A 1 72 ? 4.301 -4.383 0.122 1.00 95.88 72 VAL A CA 1
ATOM 521 C C . VAL A 1 72 ? 4.665 -5.613 0.947 1.00 95.88 72 VAL A C 1
ATOM 523 O O . VAL A 1 72 ? 4.012 -6.638 0.818 1.00 95.88 72 VAL A O 1
ATOM 526 N N . GLN A 1 73 ? 5.662 -5.525 1.824 1.00 95.56 73 GLN A N 1
ATOM 527 C CA . GLN A 1 73 ? 6.109 -6.664 2.633 1.00 95.56 73 GLN A CA 1
ATOM 528 C C . GLN A 1 73 ? 5.114 -7.057 3.735 1.00 95.56 73 GLN A C 1
ATOM 530 O O . GLN A 1 73 ? 5.124 -8.199 4.188 1.00 95.56 73 GLN A O 1
ATOM 535 N N . ARG A 1 74 ? 4.275 -6.119 4.198 1.00 92.25 74 ARG A N 1
ATOM 536 C CA . ARG A 1 74 ? 3.313 -6.352 5.292 1.00 92.25 74 ARG A CA 1
ATOM 537 C C . ARG A 1 74 ? 1.861 -6.490 4.844 1.00 92.25 74 ARG A C 1
ATOM 539 O O . ARG A 1 74 ? 1.022 -6.800 5.685 1.00 92.25 74 ARG A O 1
ATOM 546 N N . THR A 1 75 ? 1.561 -6.257 3.566 1.00 96.88 75 THR A N 1
ATOM 547 C CA . THR A 1 75 ? 0.204 -6.450 3.039 1.00 96.88 75 THR A CA 1
ATOM 548 C C . THR A 1 75 ? -0.197 -7.920 3.152 1.00 96.88 75 THR A C 1
ATOM 550 O O . THR A 1 75 ? 0.621 -8.810 2.917 1.00 96.88 75 THR A O 1
ATOM 553 N N . ALA A 1 76 ? -1.454 -8.189 3.499 1.00 97.00 76 ALA A N 1
ATOM 554 C CA . ALA A 1 76 ? -1.969 -9.556 3.538 1.00 97.00 76 ALA A CA 1
ATOM 555 C C . ALA A 1 76 ? -2.266 -10.070 2.124 1.00 97.00 76 ALA A C 1
ATOM 557 O O . ALA A 1 76 ? -2.090 -11.252 1.832 1.00 97.00 76 ALA A O 1
ATOM 558 N N . GLU A 1 77 ? -2.700 -9.171 1.239 1.00 97.31 77 GLU A N 1
ATOM 559 C CA . GLU A 1 77 ? -3.103 -9.507 -0.122 1.00 97.31 77 GLU A CA 1
ATOM 560 C C . GLU A 1 77 ? -2.621 -8.455 -1.131 1.00 97.31 77 GLU A C 1
ATOM 562 O O . GLU A 1 77 ? -2.476 -7.267 -0.821 1.00 97.31 77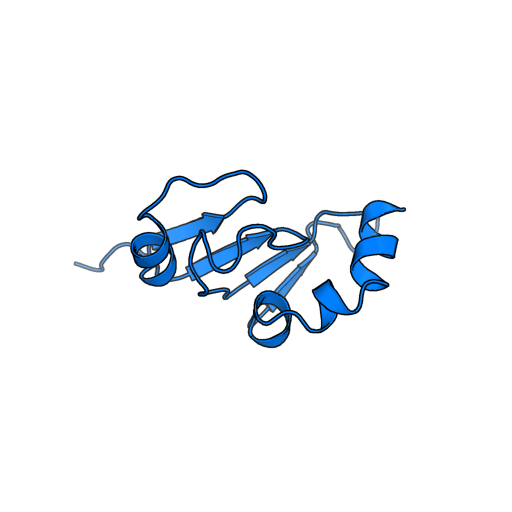 GLU A O 1
ATOM 567 N N . ILE A 1 78 ? -2.400 -8.895 -2.372 1.00 95.00 78 ILE A N 1
ATOM 568 C CA . ILE A 1 78 ? -2.185 -8.027 -3.533 1.00 95.00 78 ILE A CA 1
ATOM 569 C C . ILE A 1 78 ? -3.265 -8.361 -4.555 1.00 95.00 78 ILE A C 1
ATOM 571 O O . ILE A 1 78 ? -3.363 -9.497 -5.016 1.00 95.00 78 ILE A O 1
ATOM 575 N N . TRP A 1 79 ? -4.079 -7.372 -4.914 1.00 94.81 79 TRP A N 1
ATOM 576 C CA . TRP A 1 79 ? -5.175 -7.541 -5.862 1.00 94.81 79 TRP A CA 1
ATOM 577 C C . TRP A 1 79 ? -4.802 -6.951 -7.211 1.00 94.81 79 TRP A C 1
ATOM 579 O O . TRP A 1 79 ? -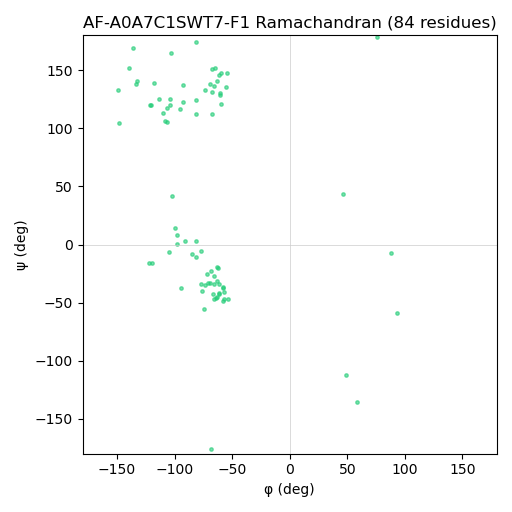4.571 -5.750 -7.325 1.00 94.81 79 TRP A O 1
ATOM 589 N N . SER A 1 80 ? -4.795 -7.778 -8.251 1.00 89.56 80 SER A N 1
ATOM 590 C CA . SER A 1 80 ? -4.777 -7.288 -9.627 1.00 89.56 80 SER A CA 1
ATOM 591 C C . SER A 1 80 ? -6.194 -6.906 -10.039 1.00 89.56 80 SER A C 1
ATOM 593 O O . SER A 1 80 ? -7.091 -7.742 -9.995 1.00 89.56 80 SER A O 1
ATOM 595 N N . VAL A 1 81 ? -6.408 -5.664 -10.480 1.00 83.50 81 VAL A N 1
ATOM 596 C CA . VAL A 1 81 ? -7.708 -5.254 -11.061 1.00 83.50 81 VAL A CA 1
ATOM 597 C C . VAL A 1 81 ? -7.849 -5.662 -12.532 1.00 83.50 81 VAL A C 1
ATOM 599 O O . VAL A 1 81 ? -8.821 -5.302 -13.195 1.00 83.50 81 VAL A O 1
ATOM 602 N N . ARG A 1 82 ? -6.846 -6.365 -13.069 1.00 82.69 82 ARG A N 1
ATOM 603 C CA . ARG A 1 82 ? -6.857 -6.916 -14.421 1.00 82.69 82 ARG A CA 1
ATOM 604 C C . ARG A 1 82 ? -7.366 -8.342 -14.397 1.00 82.69 82 ARG A C 1
ATOM 606 O O . ARG A 1 82 ? -6.956 -9.138 -13.556 1.00 82.69 82 ARG A O 1
ATOM 613 N N . ASP A 1 83 ? -8.215 -8.619 -15.372 1.00 81.00 83 ASP A N 1
ATOM 614 C CA . ASP A 1 83 ? -8.597 -9.965 -15.759 1.00 81.00 83 ASP A CA 1
ATOM 615 C C . ASP A 1 83 ? -7.328 -10.725 -16.194 1.00 81.00 83 ASP A C 1
ATOM 617 O O . ASP A 1 83 ? -6.629 -10.231 -17.080 1.00 81.00 83 ASP A O 1
ATOM 621 N N . PRO A 1 84 ? -6.973 -11.856 -15.560 1.00 77.75 84 PRO A N 1
ATOM 622 C CA . PRO A 1 84 ? -5.775 -12.613 -15.922 1.00 77.75 84 PRO A CA 1
ATOM 623 C C . PRO A 1 84 ? -5.834 -13.175 -17.349 1.00 77.75 84 PRO A C 1
ATOM 625 O O . PRO A 1 84 ? -4.783 -13.469 -17.917 1.00 77.75 84 PRO A O 1
ATOM 628 N N . ASP A 1 85 ? -7.032 -13.275 -17.935 1.00 83.69 85 ASP A N 1
ATOM 629 C CA . ASP A 1 85 ? -7.248 -13.774 -19.292 1.00 83.69 85 ASP A CA 1
ATOM 630 C C . ASP A 1 85 ? -7.230 -12.650 -20.358 1.00 83.69 85 ASP A C 1
ATOM 632 O O . ASP A 1 85 ? -7.453 -12.926 -21.542 1.00 83.69 85 ASP A O 1
ATOM 636 N N . LYS A 1 86 ? -6.971 -11.383 -19.975 1.00 63.78 86 LYS A N 1
ATOM 637 C CA . LYS A 1 86 ? -6.901 -10.209 -20.879 1.00 63.78 86 LYS A CA 1
ATOM 638 C C . LYS A 1 86 ? -5.616 -9.388 -20.744 1.00 63.78 86 LYS A C 1
ATOM 640 O O . LYS A 1 86 ? -5.043 -9.046 -21.802 1.00 63.78 86 LYS A O 1
#

Sequence (86 aa):
MAQARQIMIVGNGPVDDGVAALIDAADLVIRFNGSRNFGSAGRKTDIIAVCNTGRPGAQMLADPAWRESEAVQRTAEIWSVRDPDK

Solvent-accessible surface area (backbone atoms only — not comparable to full-atom values): 5101 Å² total; per-residue (Å²): 130,86,79,82,84,45,74,41,79,44,66,65,60,93,72,67,87,80,46,17,66,62,49,46,68,36,81,37,26,38,31,31,63,78,42,71,35,60,64,66,56,14,69,65,34,43,30,36,40,38,73,61,56,69,69,62,26,54,52,49,69,68,33,59,72,50,63,69,24,68,58,59,68,60,29,79,43,75,42,68,80,62,64,92,93,111

Secondary structure (DSSP, 8-state):
-PPPPPEEEE-SS---TT-HHHHHTSSEEEEETT-TTTBTTBS--SEEEE---HHHHHHHHH-HHHHTSHHHHH-SEEEE-S-TT-

Mean predicted aligned error: 3.48 Å

Organism: NCBI:txid147266

Foldseek 3Di:
DDDDAFEAEDEQDDDDAPQQVVQQPGPYYEYEQQSNCCPRNHPDAQEYEYADDDPRNVVSVVDPCRCVPSNNVVHNYYHYPDDPVD

Nearest PDB structures (foldseek):
  5cdy-assembly1_C  TM=3.668E-01  e=1.481E+00  Yersinia pestis
  7zi4-assembly1_G  TM=4.341E-01  e=6.173E+00  Homo sapiens

Radius of gyration: 13.73 Å; Cα contacts (8 Å, |Δi|>4): 132; chains: 1; bounding box: 40×30×38 Å

pLDDT: mean 93.03, std 6.97, range [55.62, 98.25]